Protein AF-A0A0C9S1F7-F1 (afdb_monomer_lite)

Structure (mmCIF, N/CA/C/O backbone):
data_AF-A0A0C9S1F7-F1
#
_entry.id   AF-A0A0C9S1F7-F1
#
loop_
_atom_site.group_PDB
_atom_site.id
_atom_site.type_symbol
_atom_site.label_atom_id
_atom_site.label_alt_id
_atom_site.label_comp_id
_atom_site.label_asym_id
_atom_site.label_entity_id
_atom_site.label_seq_id
_atom_site.pdbx_PDB_ins_code
_atom_site.Cartn_x
_atom_site.Cartn_y
_atom_site.Cartn_z
_atom_site.occupancy
_atom_site.B_iso_or_equiv
_atom_site.auth_seq_id
_atom_site.auth_comp_id
_atom_site.auth_asym_id
_atom_site.auth_atom_id
_atom_site.pdbx_PDB_model_num
ATOM 1 N N . MET A 1 1 ? -12.470 7.463 -0.341 1.00 70.81 1 MET A N 1
ATOM 2 C CA . MET A 1 1 ? -12.295 6.231 -1.136 1.00 70.81 1 MET A CA 1
ATOM 3 C C . MET A 1 1 ? -11.023 6.417 -1.918 1.00 70.81 1 MET A C 1
ATOM 5 O O . MET A 1 1 ? -10.967 7.345 -2.715 1.00 70.81 1 MET A O 1
ATOM 9 N N . VAL A 1 2 ? -10.039 5.584 -1.615 1.00 84.25 2 VAL A N 1
ATOM 10 C CA . VAL A 1 2 ? -8.688 5.652 -2.169 1.00 84.25 2 VAL A CA 1
ATOM 11 C C . VAL A 1 2 ? -8.744 5.124 -3.600 1.00 84.25 2 VAL A C 1
ATOM 13 O O . VAL A 1 2 ? -9.371 4.090 -3.847 1.00 84.25 2 VAL A O 1
ATOM 16 N N . LYS A 1 3 ? -8.161 5.846 -4.556 1.00 89.25 3 LYS A N 1
ATOM 17 C CA . LYS A 1 3 ? -8.174 5.457 -5.970 1.00 89.25 3 LYS A CA 1
ATOM 18 C C . LYS A 1 3 ? -6.809 4.952 -6.411 1.00 89.25 3 LYS A C 1
ATOM 20 O O . LYS A 1 3 ? -5.810 5.641 -6.236 1.00 89.25 3 LYS A O 1
ATOM 25 N N . GLU A 1 4 ? -6.800 3.796 -7.075 1.00 90.38 4 GLU A N 1
ATOM 26 C CA . GLU A 1 4 ? -5.595 3.187 -7.658 1.00 90.38 4 GLU A CA 1
ATOM 27 C C . GLU A 1 4 ? -4.836 4.185 -8.547 1.00 90.38 4 GLU A C 1
ATOM 29 O O . GLU A 1 4 ? -3.651 4.402 -8.345 1.00 90.38 4 GLU A O 1
ATOM 34 N N . GLU A 1 5 ? -5.538 4.876 -9.451 1.00 89.88 5 GLU A N 1
ATOM 35 C CA . GLU A 1 5 ? -4.945 5.856 -10.376 1.00 89.88 5 GLU A CA 1
ATOM 36 C C . GLU A 1 5 ? -4.234 7.024 -9.667 1.00 89.88 5 GLU A C 1
ATOM 38 O O . GLU A 1 5 ? -3.181 7.473 -10.118 1.00 89.88 5 GLU A O 1
ATOM 43 N N . ILE A 1 6 ? -4.794 7.500 -8.548 1.00 91.12 6 ILE A N 1
ATOM 44 C CA . ILE A 1 6 ? -4.236 8.612 -7.770 1.00 91.12 6 ILE A CA 1
ATOM 45 C C . ILE A 1 6 ? -3.026 8.106 -6.990 1.00 91.12 6 ILE A C 1
ATOM 47 O O . ILE A 1 6 ? -1.960 8.716 -7.027 1.00 91.12 6 ILE A O 1
ATOM 51 N N . LEU A 1 7 ? -3.162 6.947 -6.352 1.00 90.88 7 LEU A N 1
ATOM 52 C CA . LEU A 1 7 ? -2.094 6.319 -5.594 1.00 90.88 7 LEU A CA 1
ATOM 53 C C . LEU A 1 7 ? -0.864 6.031 -6.470 1.00 90.88 7 LEU A C 1
ATOM 55 O O . LEU A 1 7 ? 0.249 6.418 -6.117 1.00 90.88 7 LEU A O 1
ATOM 59 N N . THR A 1 8 ? -1.063 5.420 -7.644 1.00 91.75 8 THR A N 1
ATOM 60 C CA . THR A 1 8 ? 0.008 5.191 -8.624 1.00 91.75 8 THR A CA 1
ATOM 61 C C . THR A 1 8 ? 0.658 6.508 -9.034 1.00 91.75 8 THR A C 1
ATOM 63 O O . THR A 1 8 ? 1.883 6.590 -9.083 1.00 91.75 8 THR A O 1
ATOM 66 N N . HIS A 1 9 ? -0.140 7.554 -9.280 1.00 92.19 9 HIS A N 1
ATOM 67 C CA . HIS A 1 9 ? 0.386 8.868 -9.636 1.00 92.19 9 HIS A CA 1
ATOM 68 C C . HIS A 1 9 ? 1.329 9.421 -8.558 1.00 92.19 9 HIS A C 1
ATOM 70 O O . HIS A 1 9 ? 2.437 9.835 -8.897 1.00 92.19 9 HIS A O 1
ATOM 76 N N . HIS A 1 10 ? 0.944 9.370 -7.278 1.00 91.94 10 HIS A N 1
ATOM 77 C CA . HIS A 1 10 ? 1.795 9.828 -6.174 1.00 91.94 10 HIS A CA 1
ATOM 78 C C . HIS A 1 10 ? 3.122 9.062 -6.097 1.00 91.94 10 HIS A C 1
ATOM 80 O O . HIS A 1 10 ? 4.176 9.684 -5.977 1.00 91.94 10 HIS A O 1
ATOM 86 N N . PHE A 1 11 ? 3.099 7.733 -6.241 1.00 89.88 11 PHE A N 1
ATOM 87 C CA . PHE A 1 11 ? 4.327 6.933 -6.290 1.00 89.88 11 PHE A CA 1
ATOM 88 C C . PHE A 1 11 ? 5.227 7.321 -7.472 1.00 89.88 11 PHE A C 1
ATOM 90 O O . PHE A 1 11 ? 6.426 7.536 -7.293 1.00 89.88 11 PHE A O 1
ATOM 97 N N . THR A 1 12 ? 4.651 7.483 -8.667 1.00 89.19 12 THR A N 1
ATOM 98 C CA . THR A 1 12 ? 5.405 7.858 -9.872 1.00 89.19 12 THR A CA 1
ATOM 99 C C . THR A 1 12 ? 6.009 9.260 -9.775 1.00 89.19 12 THR A C 1
ATOM 101 O O . THR A 1 12 ? 7.120 9.467 -10.258 1.00 89.19 12 THR A O 1
ATOM 104 N N . GLN A 1 13 ? 5.335 10.222 -9.131 1.00 90.12 13 GLN A N 1
ATOM 105 C CA . GLN A 1 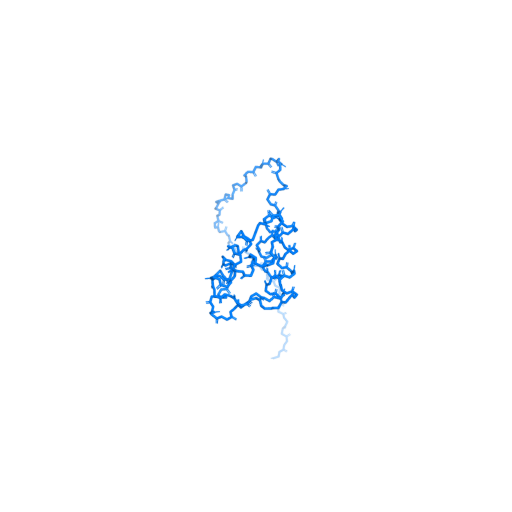13 ? 5.899 11.562 -8.892 1.00 90.12 13 GLN A CA 1
ATOM 106 C C . GLN A 1 13 ? 7.185 11.524 -8.054 1.00 90.12 13 GLN A C 1
ATOM 108 O O . GLN A 1 13 ? 8.034 12.401 -8.198 1.00 90.12 13 GLN A O 1
ATOM 113 N N . LEU A 1 14 ? 7.336 10.505 -7.209 1.00 86.94 14 LEU A N 1
ATOM 114 C CA . LEU A 1 14 ? 8.489 10.312 -6.331 1.00 86.94 14 LEU A CA 1
ATOM 115 C C . LEU A 1 14 ? 9.533 9.348 -6.917 1.00 86.94 14 LEU A C 1
ATOM 117 O O . LEU A 1 14 ? 10.523 9.050 -6.259 1.00 86.94 14 LEU A O 1
ATOM 121 N N . GLY A 1 15 ? 9.333 8.884 -8.155 1.00 86.81 15 GLY A N 1
ATOM 122 C CA . GLY A 1 15 ? 10.270 8.005 -8.857 1.00 86.81 15 GLY A CA 1
ATOM 123 C C . GLY A 1 15 ? 10.077 6.509 -8.597 1.00 86.81 15 GLY A C 1
ATOM 124 O O . GLY A 1 15 ? 10.930 5.727 -9.006 1.00 86.81 15 GLY A O 1
ATOM 125 N N . TYR A 1 16 ? 8.972 6.099 -7.964 1.00 86.12 16 TYR A N 1
ATOM 126 C CA . TYR A 1 16 ? 8.635 4.685 -7.767 1.00 86.12 16 TYR A CA 1
ATOM 127 C C . TYR A 1 16 ? 7.749 4.156 -8.902 1.00 86.12 16 TYR A C 1
ATOM 129 O O . TYR A 1 16 ? 6.745 4.777 -9.274 1.00 86.12 16 TYR A O 1
ATOM 137 N N . ALA A 1 17 ? 8.083 2.974 -9.415 1.00 85.38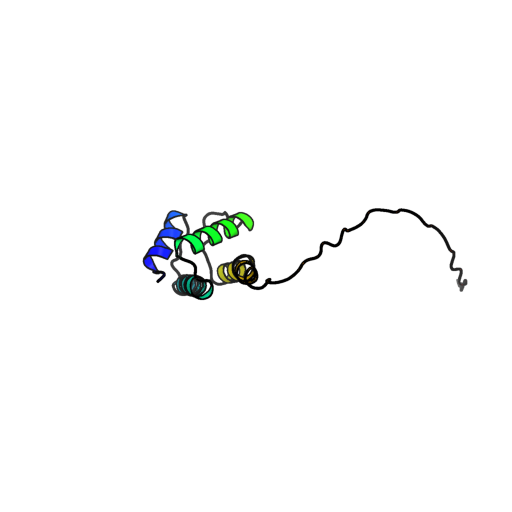 17 ALA A N 1
ATOM 138 C CA . ALA A 1 17 ? 7.314 2.263 -10.424 1.00 85.38 17 ALA A CA 1
ATOM 139 C C . ALA A 1 17 ? 6.453 1.177 -9.761 1.00 85.38 17 ALA A C 1
ATOM 141 O O . ALA A 1 17 ? 6.940 0.134 -9.336 1.00 85.38 17 ALA A O 1
ATOM 142 N N . VAL A 1 18 ? 5.142 1.414 -9.672 1.00 84.00 18 VAL A N 1
ATOM 143 C CA . VAL A 1 18 ? 4.188 0.444 -9.106 1.00 84.00 18 VAL A CA 1
ATOM 144 C C . VAL A 1 18 ? 3.307 -0.110 -10.217 1.00 84.00 18 VAL A C 1
ATOM 146 O O . VAL A 1 18 ? 2.162 0.302 -10.393 1.00 84.00 18 VAL A O 1
ATOM 149 N N . GLU A 1 19 ? 3.870 -1.022 -11.005 1.00 81.25 19 GLU A N 1
ATOM 150 C CA . GLU A 1 19 ? 3.174 -1.648 -12.140 1.00 81.25 19 GLU A CA 1
ATOM 151 C C . GLU A 1 19 ? 2.442 -2.936 -11.731 1.00 81.25 19 GLU A C 1
ATOM 153 O O . GLU A 1 19 ? 1.455 -3.343 -12.350 1.00 81.25 19 GLU A O 1
ATOM 158 N N . ASP A 1 20 ? 2.892 -3.574 -10.649 1.00 88.38 20 ASP A N 1
ATOM 159 C CA . ASP A 1 20 ? 2.299 -4.803 -10.144 1.00 88.38 20 ASP A CA 1
ATOM 160 C C . ASP A 1 20 ? 0.934 -4.553 -9.495 1.00 88.38 20 ASP A C 1
ATOM 162 O O . ASP A 1 20 ? 0.808 -4.064 -8.369 1.00 88.38 20 ASP A O 1
ATOM 166 N N . LYS A 1 21 ? -0.119 -5.023 -10.167 1.00 89.56 21 LYS A N 1
ATOM 167 C CA . LYS A 1 21 ? -1.486 -5.042 -9.630 1.00 89.56 21 LYS A CA 1
ATOM 168 C C . LYS A 1 21 ? -1.614 -5.615 -8.206 1.00 89.56 21 LYS A C 1
ATOM 170 O O . LYS A 1 21 ? -2.338 -5.017 -7.413 1.00 89.56 21 LYS A O 1
ATOM 175 N N . PRO A 1 22 ? -0.966 -6.738 -7.826 1.00 92.50 22 PRO A N 1
ATOM 176 C CA . PRO A 1 22 ? -1.073 -7.226 -6.450 1.00 92.50 22 PRO A CA 1
ATOM 177 C C . PRO A 1 22 ? -0.424 -6.281 -5.427 1.00 92.50 22 PRO A C 1
ATOM 179 O O . PRO A 1 22 ? -0.891 -6.216 -4.292 1.00 92.50 22 PRO A O 1
ATOM 182 N N . VAL A 1 23 ? 0.614 -5.534 -5.814 1.00 92.25 23 VAL A N 1
ATOM 183 C CA . VAL A 1 23 ? 1.249 -4.521 -4.958 1.00 92.25 23 VAL A CA 1
ATOM 184 C C . VAL A 1 23 ? 0.293 -3.348 -4.747 1.00 92.25 23 VAL A C 1
ATOM 186 O O . VAL A 1 23 ? 0.051 -2.968 -3.605 1.00 92.25 23 VAL A O 1
ATOM 189 N N . LEU A 1 24 ? -0.326 -2.845 -5.821 1.00 92.50 24 LEU A N 1
ATOM 190 C CA . LEU A 1 24 ? -1.344 -1.790 -5.740 1.00 92.50 24 LEU A CA 1
ATOM 191 C C . LEU A 1 24 ? -2.524 -2.191 -4.856 1.00 92.50 24 LEU A C 1
ATOM 193 O O . LEU A 1 24 ? -2.909 -1.432 -3.971 1.00 92.50 24 LEU A O 1
ATOM 197 N N . LEU A 1 25 ? -3.058 -3.401 -5.042 1.00 93.56 25 LEU A N 1
ATOM 198 C CA . LEU A 1 25 ? -4.137 -3.921 -4.201 1.00 93.56 25 LEU A CA 1
ATOM 199 C C . LEU A 1 25 ? -3.735 -3.956 -2.725 1.00 93.56 25 LEU A C 1
ATOM 201 O O . LEU A 1 25 ? -4.496 -3.491 -1.885 1.00 93.56 25 LEU A O 1
ATOM 205 N N . LYS A 1 26 ? -2.518 -4.418 -2.412 1.00 93.81 26 LYS A N 1
ATOM 206 C CA . LYS A 1 26 ? -2.018 -4.420 -1.034 1.00 93.81 26 LYS A CA 1
ATOM 207 C C . LYS A 1 26 ? -1.924 -3.003 -0.465 1.00 93.81 26 LYS A C 1
ATOM 209 O O . LYS A 1 26 ? -2.261 -2.813 0.698 1.00 93.81 26 LYS A O 1
ATOM 214 N N . CYS A 1 27 ? -1.504 -2.011 -1.248 1.00 93.81 27 CYS A N 1
ATOM 215 C CA . CYS A 1 27 ? -1.507 -0.619 -0.800 1.00 93.81 27 CYS A CA 1
ATOM 216 C C . CYS A 1 27 ? -2.928 -0.104 -0.519 1.00 93.81 27 CYS A C 1
ATOM 218 O O . CYS A 1 27 ? -3.143 0.529 0.510 1.00 93.81 27 CYS A O 1
ATOM 220 N N . LEU A 1 28 ? -3.903 -0.418 -1.380 1.00 93.19 28 LEU A N 1
ATOM 221 C CA . LEU A 1 28 ? -5.309 -0.056 -1.161 1.00 93.19 28 LEU A CA 1
ATOM 222 C C . LEU A 1 28 ? -5.883 -0.728 0.095 1.00 93.19 28 LEU A C 1
ATOM 224 O O . LEU A 1 28 ? -6.556 -0.063 0.880 1.00 93.19 28 LEU A O 1
ATOM 228 N N . ASP A 1 29 ? -5.573 -2.009 0.318 1.00 93.69 29 ASP A N 1
ATOM 229 C CA . ASP A 1 29 ? -5.935 -2.729 1.545 1.00 93.69 29 ASP A CA 1
ATOM 230 C C . ASP A 1 29 ? -5.340 -2.050 2.786 1.00 93.69 29 ASP A C 1
ATOM 232 O O . ASP A 1 29 ? -6.015 -1.923 3.804 1.00 93.69 29 ASP A O 1
ATOM 236 N N . LEU A 1 30 ? -4.083 -1.593 2.723 1.00 92.44 30 LEU A N 1
ATOM 237 C CA . LEU A 1 30 ? -3.457 -0.859 3.827 1.00 92.44 30 LEU A CA 1
ATOM 238 C C . LEU A 1 30 ? -4.134 0.496 4.061 1.00 92.44 30 LEU A C 1
ATOM 240 O O . LEU A 1 30 ? -4.365 0.862 5.214 1.00 92.44 30 LEU A O 1
ATOM 244 N N . CYS A 1 31 ? -4.489 1.221 3.000 1.00 92.62 31 CYS A N 1
ATOM 245 C CA . CYS A 1 31 ? -5.247 2.460 3.128 1.00 92.62 31 CYS A CA 1
ATOM 246 C C . CYS A 1 31 ? -6.605 2.234 3.806 1.00 92.62 31 CYS A C 1
ATOM 248 O O . CYS A 1 31 ? -6.960 2.987 4.710 1.00 92.62 31 CYS A O 1
ATOM 250 N N . ASP A 1 32 ? -7.347 1.193 3.424 1.00 91.25 32 ASP A N 1
ATOM 251 C CA . ASP A 1 32 ? -8.648 0.878 4.027 1.00 91.25 32 ASP A CA 1
ATOM 252 C C . ASP A 1 32 ? -8.498 0.424 5.489 1.00 91.25 32 ASP A C 1
ATOM 254 O O . ASP A 1 32 ? -9.131 0.973 6.391 1.00 91.25 32 ASP A O 1
ATOM 258 N N . LEU A 1 33 ? -7.571 -0.505 5.750 1.00 91.56 33 LEU A N 1
ATOM 259 C CA . LEU A 1 33 ? -7.361 -1.104 7.070 1.00 91.56 33 LEU A CA 1
ATOM 260 C C . LEU A 1 33 ? -6.894 -0.091 8.124 1.00 91.56 33 LEU A C 1
ATOM 262 O O . LEU A 1 33 ? -7.257 -0.208 9.296 1.00 91.56 33 LEU A O 1
ATOM 266 N N . TYR A 1 34 ? -6.082 0.886 7.720 1.00 90.56 34 TYR A N 1
ATOM 267 C CA . TYR A 1 34 ? -5.528 1.909 8.611 1.00 90.56 34 TYR A CA 1
ATOM 268 C C . TYR A 1 34 ? -6.187 3.284 8.441 1.00 90.56 34 TYR A C 1
ATOM 270 O O . TYR A 1 34 ? -5.747 4.243 9.076 1.00 90.56 34 TYR A O 1
ATOM 278 N N . ASN A 1 35 ? -7.248 3.376 7.630 1.00 89.62 35 ASN A N 1
ATOM 279 C CA . ASN A 1 35 ? -7.961 4.612 7.305 1.00 89.62 35 ASN A CA 1
ATOM 280 C C . ASN A 1 35 ? -7.002 5.744 6.877 1.00 89.62 35 ASN A C 1
ATOM 282 O O . ASN A 1 35 ? -7.029 6.849 7.427 1.00 89.62 35 ASN A O 1
ATOM 286 N N . LEU A 1 36 ? -6.129 5.433 5.919 1.00 90.50 36 LEU A N 1
ATOM 287 C CA . LEU A 1 36 ? -5.179 6.362 5.308 1.00 90.50 36 LEU A CA 1
ATOM 288 C C . LEU A 1 36 ? -5.684 6.786 3.931 1.00 90.50 36 LEU A C 1
ATOM 290 O O . LEU A 1 36 ? -6.277 5.992 3.200 1.00 90.50 36 LEU A O 1
ATOM 294 N N . ASP A 1 37 ? -5.417 8.030 3.566 1.00 92.31 37 ASP A N 1
ATOM 295 C CA . ASP A 1 37 ? -5.541 8.505 2.192 1.00 92.31 37 ASP A CA 1
ATOM 296 C C . ASP A 1 37 ? -4.297 8.151 1.354 1.00 92.31 37 ASP A C 1
ATOM 298 O O . ASP A 1 37 ? -3.286 7.661 1.869 1.00 92.31 37 ASP A O 1
ATOM 302 N N . GLU A 1 38 ? -4.404 8.369 0.042 1.00 91.88 38 GLU A N 1
ATOM 303 C CA . GLU A 1 38 ? -3.349 8.112 -0.937 1.00 91.88 38 GLU A CA 1
ATOM 304 C C . GLU A 1 38 ? -2.032 8.81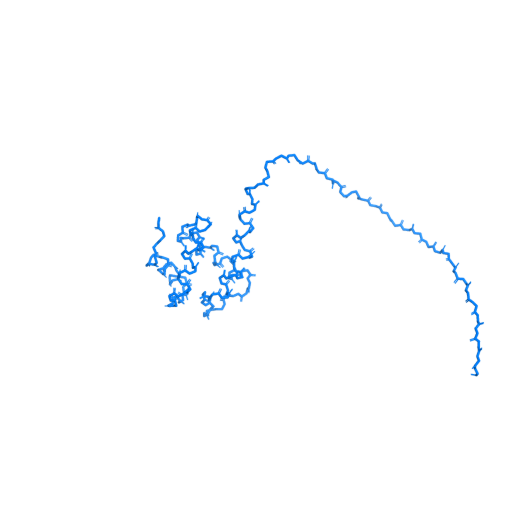8 -0.588 1.00 91.88 38 GLU A C 1
ATOM 306 O O . GLU A 1 38 ? -0.966 8.210 -0.669 1.00 91.88 38 GLU A O 1
ATOM 311 N N . GLU A 1 39 ? -2.110 10.095 -0.211 1.00 91.62 39 GLU A N 1
ATOM 312 C CA . GLU A 1 39 ? -0.949 10.946 0.048 1.00 91.62 39 GLU A CA 1
ATOM 313 C C . GLU A 1 39 ? -0.257 10.517 1.344 1.00 91.62 39 GLU A C 1
ATOM 315 O O . GLU A 1 39 ? 0.948 10.265 1.342 1.00 91.62 39 GLU A O 1
ATOM 320 N N . THR A 1 40 ? -1.030 10.316 2.415 1.00 92.38 40 THR A N 1
ATOM 321 C CA . THR A 1 40 ? -0.520 9.852 3.710 1.00 92.38 40 THR A CA 1
ATOM 322 C C . THR A 1 40 ? 0.166 8.489 3.599 1.00 92.38 40 THR A C 1
ATOM 324 O O . THR A 1 40 ? 1.225 8.292 4.193 1.00 92.38 40 THR A O 1
ATOM 327 N N . LEU A 1 41 ? -0.394 7.528 2.848 1.00 92.88 41 LEU A N 1
ATOM 328 C CA . LEU A 1 41 ? 0.261 6.224 2.673 1.00 92.88 41 LEU A CA 1
ATOM 329 C C . LEU A 1 41 ? 1.636 6.384 2.012 1.00 92.88 41 LEU A C 1
ATOM 331 O O . LEU A 1 41 ? 2.609 5.769 2.452 1.00 92.88 41 LEU A O 1
ATOM 335 N N . VAL A 1 42 ? 1.704 7.188 0.951 1.00 92.19 42 VAL A N 1
ATOM 336 C CA . VAL A 1 42 ? 2.932 7.402 0.182 1.00 92.19 42 VAL A CA 1
ATOM 337 C C . VAL A 1 42 ? 3.971 8.156 1.011 1.00 92.19 42 VAL A C 1
ATOM 339 O O . VAL A 1 42 ? 5.138 7.775 0.995 1.00 92.19 42 VAL A O 1
ATOM 342 N N . GLU A 1 43 ? 3.565 9.162 1.786 1.00 91.25 43 GLU A N 1
ATOM 343 C CA . GLU A 1 43 ? 4.452 9.888 2.702 1.00 91.25 43 GLU A CA 1
ATOM 344 C C . GLU A 1 43 ? 5.076 8.949 3.746 1.00 91.25 43 GLU A C 1
ATOM 346 O O . GLU A 1 43 ? 6.300 8.908 3.901 1.00 91.25 43 GLU A O 1
ATOM 351 N N . GLU A 1 44 ? 4.255 8.131 4.411 1.00 91.62 44 GLU A N 1
ATOM 352 C CA . GLU A 1 44 ? 4.729 7.169 5.413 1.00 91.62 44 GLU A CA 1
ATOM 353 C C . GLU A 1 44 ? 5.640 6.106 4.773 1.00 91.62 44 GLU A C 1
ATOM 355 O O . GLU A 1 44 ? 6.639 5.692 5.370 1.00 91.62 44 GLU A O 1
ATOM 360 N N . TRP A 1 45 ? 5.324 5.673 3.547 1.00 90.94 45 TRP A N 1
ATOM 361 C CA . TRP A 1 45 ? 6.166 4.762 2.775 1.00 90.94 45 TRP A CA 1
ATOM 362 C C . TRP A 1 45 ? 7.535 5.373 2.473 1.00 90.94 45 TRP A C 1
ATOM 364 O O . TRP A 1 45 ? 8.550 4.715 2.693 1.00 90.94 45 TRP A O 1
ATOM 374 N N . VAL A 1 46 ? 7.584 6.622 2.005 1.00 88.88 46 VAL A N 1
ATOM 375 C CA . VAL A 1 46 ? 8.851 7.312 1.726 1.00 88.88 46 VAL A CA 1
ATOM 376 C C . VAL A 1 46 ? 9.660 7.479 3.007 1.00 88.88 46 VAL A C 1
ATOM 378 O O . VAL A 1 46 ? 10.847 7.161 3.016 1.00 88.88 46 VAL A O 1
ATOM 381 N N . GLY A 1 47 ? 9.029 7.877 4.114 1.00 88.62 47 GLY A N 1
ATOM 382 C CA . GLY A 1 47 ? 9.702 7.963 5.412 1.00 88.62 47 GLY A CA 1
ATOM 383 C C . GLY A 1 47 ? 10.307 6.625 5.856 1.00 88.62 47 GLY A C 1
ATOM 384 O O . GLY A 1 47 ? 11.435 6.580 6.357 1.00 88.62 47 GLY A O 1
ATOM 385 N N . TYR A 1 48 ? 9.594 5.521 5.621 1.00 89.19 48 TYR A N 1
ATOM 386 C CA . TYR A 1 48 ? 10.097 4.169 5.861 1.00 89.19 48 TYR A CA 1
ATOM 387 C C . TYR A 1 48 ? 11.255 3.795 4.930 1.00 89.19 48 TYR A C 1
ATOM 389 O O . TYR A 1 48 ? 12.276 3.301 5.407 1.00 89.19 48 TYR A O 1
ATOM 397 N N . ALA A 1 49 ? 11.118 4.043 3.627 1.00 86.81 49 ALA A N 1
ATOM 398 C CA . ALA A 1 49 ? 12.129 3.722 2.624 1.00 86.81 49 ALA A CA 1
ATOM 399 C C . ALA A 1 49 ? 13.449 4.455 2.904 1.00 86.81 49 ALA A C 1
ATOM 401 O O . ALA A 1 49 ? 14.510 3.835 2.865 1.00 86.81 49 ALA A O 1
ATOM 402 N N . VAL A 1 50 ? 13.365 5.733 3.286 1.00 84.31 50 VAL A N 1
ATOM 403 C CA . VAL A 1 50 ? 14.514 6.546 3.708 1.00 84.31 50 VAL A CA 1
ATOM 404 C C . VAL A 1 50 ? 15.168 5.974 4.965 1.00 84.31 50 VAL A C 1
ATOM 406 O O . VAL A 1 50 ? 16.381 5.806 5.029 1.00 84.31 50 VAL A O 1
ATOM 409 N N . SER A 1 51 ? 14.365 5.606 5.963 1.00 83.94 51 SER A N 1
ATOM 410 C CA . SER A 1 51 ? 14.875 5.109 7.248 1.00 83.94 51 SER A CA 1
ATOM 411 C C . SER A 1 51 ? 15.538 3.729 7.170 1.00 83.94 51 SER A C 1
ATOM 413 O O . SER A 1 51 ? 16.322 3.384 8.051 1.00 83.94 51 SER A O 1
ATOM 415 N N . ASN A 1 52 ? 15.204 2.931 6.154 1.00 76.25 52 ASN A N 1
ATOM 416 C CA . ASN A 1 52 ? 15.684 1.558 5.986 1.00 76.25 52 ASN A CA 1
ATOM 417 C C . ASN A 1 52 ? 16.750 1.412 4.882 1.00 76.25 52 ASN A C 1
ATOM 419 O O . ASN A 1 52 ? 16.932 0.306 4.369 1.00 76.25 52 ASN A O 1
ATOM 423 N N . ASP A 1 53 ? 17.433 2.501 4.504 1.00 66.81 53 ASP A N 1
ATOM 424 C CA . ASP A 1 53 ? 18.437 2.532 3.423 1.00 66.81 53 ASP A CA 1
ATOM 425 C C . ASP A 1 53 ? 17.893 2.012 2.069 1.00 66.81 53 ASP A C 1
ATOM 427 O O . ASP A 1 53 ? 18.638 1.606 1.176 1.00 66.81 53 ASP A O 1
ATOM 431 N N . HIS A 1 54 ? 16.571 2.056 1.885 1.00 64.69 54 HIS A N 1
ATOM 432 C CA . HIS A 1 54 ? 15.868 1.702 0.650 1.00 64.69 54 HIS A CA 1
ATOM 433 C C . HIS A 1 54 ? 15.811 2.912 -0.317 1.00 64.69 54 HIS A C 1
ATOM 435 O O . HIS A 1 54 ? 14.982 2.954 -1.221 1.00 64.69 54 HIS A O 1
ATOM 441 N N . GLU A 1 55 ? 16.683 3.915 -0.127 1.00 55.44 55 GLU A N 1
ATOM 442 C CA . GLU A 1 55 ? 16.781 5.152 -0.931 1.00 55.44 55 GLU A CA 1
ATOM 443 C C . GLU A 1 55 ? 17.403 4.954 -2.317 1.00 55.44 55 GLU A C 1
ATOM 445 O O . GLU A 1 55 ? 17.562 5.910 -3.076 1.00 55.44 55 GLU A O 1
ATOM 450 N N . THR A 1 56 ? 17.791 3.735 -2.686 1.00 50.94 56 THR A N 1
ATOM 451 C CA . THR A 1 56 ? 18.348 3.518 -4.021 1.00 50.94 56 THR A CA 1
ATOM 452 C C . THR A 1 56 ? 17.224 3.496 -5.046 1.00 50.94 56 THR A C 1
ATOM 454 O O . THR A 1 56 ? 16.322 2.661 -4.972 1.00 50.94 56 THR A O 1
ATOM 457 N N . GLU A 1 57 ? 17.301 4.426 -5.998 1.00 49.75 57 GLU A N 1
ATOM 458 C CA . GLU A 1 57 ? 16.541 4.451 -7.248 1.00 49.75 57 GLU A CA 1
ATOM 459 C C . GLU A 1 57 ? 16.334 3.008 -7.759 1.00 49.75 57 GLU A C 1
ATOM 461 O O . GLU A 1 57 ? 17.304 2.294 -8.022 1.00 49.75 57 GLU A O 1
ATOM 466 N N . GLY A 1 58 ? 15.078 2.545 -7.812 1.00 56.00 58 GLY A N 1
ATOM 467 C CA . GLY A 1 58 ? 14.723 1.143 -8.102 1.00 56.00 58 GLY A CA 1
ATOM 468 C C . GLY A 1 58 ? 14.243 0.314 -6.902 1.00 56.00 58 GLY A C 1
ATOM 469 O O . GLY A 1 58 ? 14.020 -0.889 -7.022 1.00 56.00 58 GLY A O 1
ATOM 470 N N . SER A 1 59 ? 14.061 0.937 -5.741 1.00 70.69 59 SER A N 1
ATOM 471 C CA . SER A 1 59 ? 13.444 0.328 -4.561 1.00 70.69 59 SER A CA 1
ATOM 472 C C . SER A 1 59 ? 11.914 0.404 -4.601 1.00 70.69 59 SER A C 1
ATOM 474 O O . SER A 1 59 ? 11.268 0.936 -3.694 1.00 70.69 59 SER A O 1
ATOM 476 N N . ASP A 1 60 ? 11.332 -0.119 -5.675 1.00 85.00 60 ASP A N 1
ATOM 477 C CA . ASP A 1 60 ? 9.888 -0.140 -5.877 1.00 85.00 60 ASP A CA 1
ATOM 478 C C . ASP A 1 60 ? 9.176 -0.897 -4.740 1.00 85.00 60 ASP A C 1
ATOM 480 O O . ASP A 1 60 ? 9.716 -1.866 -4.180 1.00 85.00 60 ASP A O 1
ATOM 484 N N . PRO A 1 61 ? 7.959 -0.477 -4.347 1.00 87.38 61 PRO A N 1
ATOM 485 C CA . PRO A 1 61 ? 7.183 -1.229 -3.380 1.00 87.38 61 PRO A CA 1
ATOM 486 C C . PRO A 1 61 ? 6.923 -2.637 -3.918 1.00 87.38 61 PRO A C 1
ATOM 488 O O . PRO A 1 61 ? 6.470 -2.848 -5.038 1.00 87.38 61 PRO A O 1
ATOM 491 N N . THR A 1 62 ? 7.193 -3.628 -3.078 1.00 89.94 62 THR A N 1
ATOM 492 C CA . THR A 1 62 ? 6.912 -5.037 -3.344 1.00 89.94 62 THR A CA 1
ATOM 493 C C . THR A 1 62 ? 5.980 -5.549 -2.259 1.00 89.94 62 THR A C 1
ATOM 495 O O . THR A 1 62 ? 5.913 -4.989 -1.166 1.00 89.94 62 THR A O 1
ATOM 498 N N . LEU A 1 63 ? 5.302 -6.671 -2.494 1.00 91.19 63 LEU A N 1
ATOM 499 C CA . LEU A 1 63 ? 4.457 -7.291 -1.464 1.00 91.19 63 LEU A CA 1
ATOM 500 C C . LEU A 1 63 ? 5.214 -7.552 -0.154 1.00 91.19 63 LEU A C 1
ATOM 502 O O . LEU A 1 63 ? 4.659 -7.390 0.936 1.00 91.19 63 LEU A O 1
ATOM 506 N N . LYS A 1 64 ? 6.486 -7.949 -0.259 1.00 89.94 64 LYS A N 1
ATOM 507 C CA . LYS A 1 64 ? 7.334 -8.204 0.903 1.00 89.94 64 LYS A CA 1
ATOM 508 C C . LYS A 1 64 ? 7.630 -6.902 1.648 1.00 89.94 64 LYS A C 1
ATOM 510 O O . LYS A 1 64 ? 7.332 -6.821 2.836 1.00 89.94 64 LYS A O 1
ATOM 515 N N . SER A 1 65 ? 8.133 -5.884 0.952 1.00 89.12 65 SER A N 1
ATOM 516 C CA . SER A 1 65 ? 8.500 -4.614 1.583 1.00 89.12 65 SER A CA 1
ATOM 517 C C . SER A 1 65 ? 7.284 -3.859 2.130 1.00 89.12 65 SER A C 1
ATOM 519 O O . SER A 1 65 ? 7.376 -3.284 3.209 1.00 89.12 65 SER A O 1
ATOM 521 N N . LEU A 1 66 ? 6.113 -3.960 1.491 1.00 92.25 66 LEU A N 1
ATOM 522 C CA . LEU A 1 66 ? 4.842 -3.456 2.030 1.00 92.25 66 LEU A CA 1
ATOM 523 C C . LEU A 1 66 ? 4.408 -4.184 3.308 1.00 92.25 66 LEU A C 1
ATOM 525 O O . LEU A 1 66 ? 3.861 -3.570 4.220 1.00 92.25 66 LEU A O 1
ATOM 529 N N . THR A 1 67 ? 4.666 -5.489 3.403 1.00 92.06 67 THR A N 1
ATOM 530 C CA . THR A 1 67 ? 4.404 -6.251 4.633 1.00 92.06 67 THR A CA 1
ATOM 531 C C . THR A 1 67 ? 5.359 -5.827 5.750 1.00 92.06 67 THR A C 1
ATOM 533 O O . THR A 1 67 ? 4.960 -5.717 6.909 1.00 92.06 67 THR A O 1
ATOM 536 N N . GLU A 1 68 ? 6.625 -5.571 5.430 1.00 91.12 68 GLU A N 1
ATOM 537 C CA . GLU A 1 68 ? 7.607 -5.066 6.396 1.00 91.12 68 GLU A CA 1
ATOM 538 C C . GLU A 1 68 ? 7.240 -3.651 6.867 1.00 91.12 68 GLU A C 1
ATOM 540 O O . GLU A 1 68 ? 7.192 -3.409 8.074 1.00 91.12 68 GLU A O 1
ATOM 545 N N . PHE A 1 69 ? 6.853 -2.771 5.942 1.00 91.69 69 PHE A N 1
ATOM 546 C CA . PHE A 1 69 ? 6.320 -1.434 6.210 1.00 91.69 69 PHE A CA 1
ATOM 547 C C . PHE A 1 69 ? 5.093 -1.462 7.134 1.00 91.69 69 PHE A C 1
ATOM 549 O O . PHE A 1 69 ? 5.065 -0.760 8.147 1.00 91.69 69 PHE A O 1
ATOM 556 N N . GLU A 1 70 ? 4.112 -2.329 6.857 1.00 93.50 70 GLU A N 1
ATOM 557 C CA . GLU A 1 70 ? 2.923 -2.508 7.701 1.00 93.50 70 GLU A CA 1
ATOM 558 C C . GLU A 1 70 ? 3.314 -2.824 9.156 1.00 93.50 70 GLU A C 1
ATOM 560 O O . GLU A 1 70 ? 2.800 -2.221 10.100 1.00 93.50 70 GLU A O 1
ATOM 565 N N . ASN A 1 71 ? 4.254 -3.752 9.354 1.00 91.06 71 ASN A N 1
ATOM 566 C CA . ASN A 1 71 ? 4.702 -4.148 10.689 1.00 91.06 71 ASN A CA 1
ATOM 567 C C . ASN A 1 71 ? 5.565 -3.080 11.376 1.00 91.06 71 ASN A C 1
ATOM 569 O O . ASN A 1 71 ? 5.476 -2.907 12.594 1.00 91.06 71 ASN A O 1
ATOM 573 N N . ALA A 1 72 ? 6.410 -2.386 10.616 1.00 88.94 72 ALA A N 1
ATOM 574 C CA . ALA A 1 72 ? 7.367 -1.427 11.147 1.00 88.94 72 ALA A CA 1
ATOM 575 C C . ALA A 1 72 ? 6.730 -0.075 11.496 1.00 88.94 72 ALA A C 1
ATOM 577 O O . ALA A 1 72 ? 7.145 0.534 12.489 1.00 88.94 72 ALA A O 1
ATOM 578 N N . VAL A 1 73 ? 5.739 0.364 10.713 1.00 90.12 73 VAL A N 1
ATOM 579 C CA . VAL A 1 73 ? 5.133 1.703 10.783 1.00 90.12 73 VAL A CA 1
ATOM 580 C C . VAL A 1 73 ? 3.655 1.618 11.166 1.00 90.12 73 VAL A C 1
ATOM 582 O O . VAL A 1 73 ? 3.269 2.036 12.261 1.00 90.12 73 VAL A O 1
ATOM 585 N N . LEU A 1 74 ? 2.822 1.006 10.318 1.00 89.38 74 LEU A N 1
ATOM 586 C CA . LEU A 1 74 ? 1.360 1.103 10.430 1.00 89.38 74 LEU A CA 1
ATOM 587 C C . LEU A 1 74 ? 0.797 0.430 11.692 1.00 89.38 74 LEU A C 1
ATOM 589 O O . LEU A 1 74 ? -0.059 0.991 12.379 1.00 89.38 74 LEU A O 1
ATOM 593 N N . LYS A 1 75 ? 1.321 -0.739 12.079 1.00 87.44 75 LYS A N 1
ATOM 594 C CA . LYS A 1 75 ? 0.901 -1.429 13.315 1.00 87.44 75 LYS A CA 1
ATOM 595 C C . LYS A 1 75 ? 1.217 -0.652 14.588 1.00 87.44 75 LYS A C 1
ATOM 597 O O . LYS A 1 75 ? 0.467 -0.761 15.556 1.00 87.44 75 LYS A O 1
ATOM 602 N N . LYS A 1 76 ? 2.285 0.150 14.596 1.00 80.19 76 LYS A N 1
ATOM 603 C CA . LYS A 1 76 ? 2.610 1.017 15.739 1.00 80.19 76 LYS A CA 1
ATOM 604 C C . LYS A 1 76 ? 1.641 2.198 15.827 1.00 80.19 76 LYS A C 1
ATOM 606 O O . LYS A 1 76 ? 1.262 2.589 16.925 1.00 80.19 76 LYS A O 1
ATOM 611 N N . ARG A 1 77 ? 1.166 2.693 14.680 1.00 68.81 77 ARG A N 1
ATOM 612 C CA . ARG A 1 77 ? 0.134 3.739 14.570 1.00 68.81 77 ARG A CA 1
ATOM 613 C C . ARG A 1 77 ? -1.233 3.275 15.081 1.00 68.81 77 ARG A C 1
ATOM 615 O O . ARG A 1 77 ? -1.946 4.033 15.721 1.00 68.81 77 ARG A O 1
ATOM 622 N N . GLY A 1 78 ? -1.592 2.013 14.843 1.00 58.06 78 GLY A N 1
ATOM 623 C CA . GLY A 1 78 ? -2.827 1.423 15.376 1.00 58.06 78 GLY A CA 1
ATOM 624 C C . GLY A 1 78 ? -2.809 1.179 16.894 1.00 58.06 78 GLY A C 1
ATOM 625 O O . GLY A 1 78 ? -3.866 1.030 17.503 1.00 58.06 78 GLY A O 1
ATOM 626 N N . GLN A 1 79 ? -1.628 1.147 17.525 1.00 52.81 79 GLN A N 1
ATOM 627 C CA . GLN A 1 79 ? -1.486 0.942 18.973 1.00 52.81 79 GLN A CA 1
ATOM 628 C C . GLN A 1 79 ? -1.631 2.222 19.804 1.00 52.81 79 GLN A C 1
ATOM 630 O O . GLN A 1 79 ? -1.855 2.127 21.009 1.00 52.81 79 GLN A O 1
ATOM 635 N N . THR A 1 80 ? -1.571 3.411 19.204 1.00 48.34 80 THR A N 1
ATOM 636 C CA . THR A 1 80 ? -1.746 4.676 19.939 1.00 48.34 80 THR A CA 1
ATOM 637 C C . THR A 1 80 ? -3.206 5.014 20.264 1.00 48.34 80 THR A C 1
ATOM 639 O O . THR A 1 80 ? -3.456 6.037 20.893 1.00 48.34 80 THR A O 1
ATOM 642 N N . ILE A 1 81 ? -4.170 4.145 19.932 1.00 51.12 81 ILE A N 1
ATOM 643 C CA . ILE A 1 81 ? -5.589 4.304 20.299 1.00 51.12 81 ILE A CA 1
ATOM 644 C C . ILE A 1 81 ? -6.057 3.129 21.170 1.00 51.12 81 ILE A C 1
ATOM 646 O O . ILE A 1 81 ? -7.051 2.490 20.857 1.00 51.12 81 ILE A O 1
ATOM 650 N N . LYS A 1 82 ? -5.323 2.809 22.244 1.00 51.72 82 LYS A N 1
ATOM 651 C CA . LYS A 1 82 ? -5.848 2.204 23.488 1.00 51.72 82 LYS A CA 1
ATOM 652 C C . LYS A 1 82 ? -4.882 2.478 24.643 1.00 51.72 82 LYS A C 1
ATOM 654 O O . LYS A 1 82 ? -4.197 1.563 25.083 1.00 51.72 82 LYS A O 1
ATOM 659 N N . ILE A 1 83 ? -4.811 3.714 25.131 1.00 46.88 83 ILE A N 1
ATOM 660 C CA . ILE A 1 83 ? -4.366 3.957 26.512 1.00 46.88 83 ILE A CA 1
ATOM 661 C C . ILE A 1 83 ? -5.109 5.180 27.053 1.00 46.88 83 ILE A C 1
ATOM 663 O O . ILE A 1 83 ? -4.550 6.256 27.248 1.00 46.88 83 ILE A O 1
ATOM 667 N N . ASP A 1 84 ? -6.410 5.015 27.258 1.00 59.16 84 ASP A N 1
ATOM 668 C CA . ASP A 1 84 ? -7.016 5.665 28.406 1.00 59.16 84 ASP A CA 1
ATOM 669 C C . ASP A 1 84 ? -6.487 4.946 29.660 1.00 59.16 84 ASP A C 1
ATOM 671 O O . ASP A 1 84 ? -6.517 3.715 29.729 1.00 59.16 84 ASP A O 1
ATOM 675 N N . ASP A 1 85 ? -6.044 5.757 30.619 1.00 54.66 85 ASP A N 1
ATOM 676 C CA . ASP A 1 85 ? -5.896 5.484 32.054 1.00 54.66 85 ASP A CA 1
ATOM 677 C C . ASP A 1 85 ? -4.486 5.213 32.636 1.00 54.66 85 ASP A C 1
ATOM 679 O O . ASP A 1 85 ? -3.880 4.156 32.486 1.00 54.66 85 ASP A O 1
ATOM 683 N N . GLU A 1 86 ? -4.040 6.243 33.367 1.00 48.22 86 GLU A N 1
ATOM 684 C CA . GLU A 1 86 ? -3.148 6.2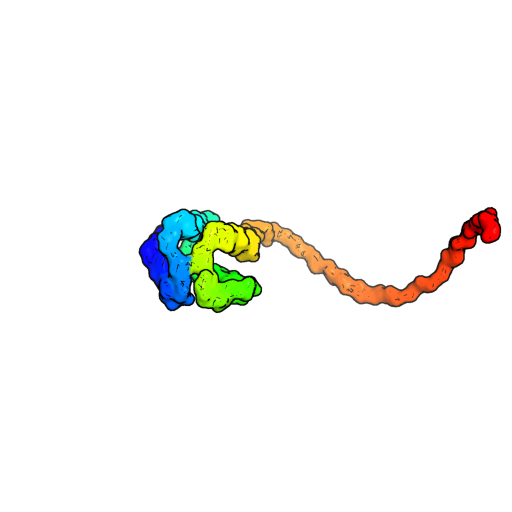51 34.534 1.00 48.22 86 GLU A CA 1
ATOM 685 C C . GLU A 1 86 ? -1.673 5.811 34.376 1.00 48.22 86 GLU A C 1
ATOM 687 O O . GLU A 1 86 ? -1.304 4.639 34.352 1.00 48.22 86 GLU A O 1
ATOM 692 N N . GLY A 1 87 ? -0.770 6.802 34.388 1.00 46.72 87 GLY A N 1
ATOM 693 C CA . GLY A 1 87 ? 0.622 6.569 34.789 1.00 46.72 87 GLY A CA 1
ATOM 694 C C . GLY A 1 87 ? 0.714 6.173 36.273 1.00 46.72 87 GLY A C 1
ATOM 695 O O . GLY A 1 87 ? -0.164 6.509 37.057 1.00 46.72 87 GLY A O 1
ATOM 696 N N . PRO A 1 88 ? 1.858 5.643 36.728 1.00 50.50 88 PRO A N 1
ATOM 697 C CA . PRO A 1 88 ? 2.857 6.622 37.124 1.00 50.50 88 PRO A CA 1
ATOM 698 C C . PRO A 1 88 ? 4.277 6.312 36.654 1.00 50.50 88 PRO A C 1
ATOM 700 O O . PRO A 1 88 ? 4.699 5.182 36.425 1.00 50.50 88 PRO A O 1
ATOM 703 N N . LYS A 1 89 ? 5.022 7.413 36.561 1.00 54.22 89 LYS A N 1
ATOM 704 C CA . LYS A 1 89 ? 6.477 7.501 36.481 1.00 54.22 89 LYS A CA 1
ATOM 705 C C . LYS A 1 89 ? 7.123 6.608 37.548 1.00 54.22 89 LYS A C 1
ATOM 707 O O . LYS A 1 89 ? 6.914 6.850 38.733 1.00 54.22 89 LYS A O 1
ATOM 712 N N . SER A 1 90 ? 7.998 5.689 37.147 1.00 54.16 90 SER A N 1
ATOM 713 C CA . SER A 1 90 ? 9.044 5.169 38.036 1.00 54.16 90 SER A CA 1
ATOM 714 C C . SER A 1 90 ? 10.414 5.602 37.529 1.00 54.16 90 SER A C 1
ATOM 716 O O . SER A 1 90 ? 11.024 4.995 36.656 1.00 54.16 90 SER A O 1
ATOM 718 N N . GLU A 1 91 ? 10.824 6.738 38.085 1.00 49.06 91 GLU A N 1
ATOM 719 C CA . GLU A 1 91 ? 12.177 7.103 38.499 1.00 49.06 91 GLU A CA 1
ATOM 720 C C . GLU A 1 91 ? 13.147 5.906 38.587 1.00 49.06 91 GLU A C 1
ATOM 722 O O . GLU A 1 91 ? 13.128 5.141 39.548 1.00 49.06 91 GLU A O 1
ATOM 727 N N . MET A 1 92 ? 14.029 5.750 37.592 1.00 47.16 92 MET A N 1
ATOM 728 C CA . MET A 1 92 ? 15.198 4.875 37.723 1.00 47.16 92 MET A CA 1
ATOM 729 C C . MET A 1 92 ? 16.272 5.644 38.500 1.00 47.16 92 MET A C 1
ATOM 731 O O . MET A 1 92 ? 17.101 6.361 37.934 1.00 47.16 92 MET A O 1
ATOM 735 N N . GLY A 1 93 ? 16.196 5.534 39.826 1.00 45.41 93 GLY A N 1
ATOM 736 C CA . GLY A 1 93 ? 17.196 6.030 40.760 1.00 45.41 93 GLY A CA 1
ATOM 737 C C . GLY A 1 93 ? 18.574 5.411 40.505 1.00 45.41 93 GLY A C 1
ATOM 738 O O . GLY A 1 93 ? 18.776 4.208 40.604 1.00 45.41 93 GLY A O 1
ATOM 739 N N . MET A 1 94 ? 19.509 6.269 40.116 1.00 45.34 94 MET A N 1
ATOM 740 C CA . MET A 1 94 ? 20.813 6.487 40.746 1.00 45.34 94 MET A CA 1
ATOM 741 C C . MET A 1 94 ? 21.409 5.397 41.685 1.00 45.34 94 MET A C 1
ATOM 743 O O . MET A 1 94 ? 20.827 5.057 42.707 1.00 45.34 94 MET A O 1
ATOM 747 N N . LEU A 1 95 ? 22.696 5.091 41.424 1.00 49.03 95 LEU A N 1
ATOM 748 C CA . LEU A 1 95 ? 23.787 4.751 42.372 1.00 49.03 95 LEU A CA 1
ATOM 749 C C . LEU A 1 95 ? 23.846 3.317 42.945 1.00 49.03 95 LEU A C 1
ATOM 751 O O . LEU A 1 95 ? 23.036 2.923 43.770 1.00 49.03 95 LEU A O 1
ATOM 755 N N . ALA A 1 96 ? 24.939 2.594 42.674 1.00 42.28 96 ALA A N 1
ATOM 756 C CA . ALA A 1 96 ? 26.129 2.582 43.541 1.00 42.28 96 ALA A CA 1
ATOM 757 C C . ALA A 1 96 ? 27.070 1.411 43.200 1.00 42.28 96 ALA A C 1
ATOM 759 O O . ALA A 1 96 ? 26.657 0.289 42.921 1.00 42.28 96 ALA A O 1
ATOM 760 N N . ALA A 1 97 ? 28.365 1.710 43.247 1.00 48.03 97 ALA A N 1
ATOM 761 C CA . ALA A 1 97 ? 29.467 0.771 43.136 1.00 48.03 97 ALA A CA 1
ATOM 762 C C . ALA A 1 97 ? 29.621 -0.134 44.379 1.00 48.03 97 ALA A C 1
ATOM 764 O O . ALA A 1 97 ? 29.104 0.169 45.451 1.00 48.03 97 ALA A O 1
ATOM 765 N N . SER A 1 98 ? 30.487 -1.143 44.224 1.00 44.22 98 SER A N 1
ATOM 766 C CA . SER A 1 98 ? 31.234 -1.874 45.265 1.00 44.22 98 SER A CA 1
ATOM 767 C C . SER A 1 98 ? 30.544 -3.011 46.026 1.00 44.22 98 SER A C 1
ATOM 769 O O . SER A 1 98 ? 29.775 -2.784 46.950 1.00 44.22 98 SER A O 1
ATOM 771 N N . ALA A 1 99 ? 31.037 -4.233 45.785 1.00 56.03 99 ALA A N 1
ATOM 772 C CA . ALA A 1 99 ? 31.673 -5.048 46.832 1.00 56.03 99 ALA A CA 1
ATOM 773 C C . ALA A 1 99 ? 32.527 -6.192 46.225 1.00 56.03 99 ALA A C 1
ATOM 775 O O . ALA A 1 99 ? 32.076 -6.847 45.285 1.00 56.03 99 ALA A O 1
ATOM 776 N N . PRO A 1 100 ? 33.736 -6.472 46.757 1.00 58.44 100 PRO A N 1
ATOM 777 C CA . PRO A 1 100 ? 34.539 -7.643 46.407 1.00 58.44 100 PRO A CA 1
ATOM 778 C C . PRO A 1 100 ? 34.404 -8.801 47.421 1.00 58.44 100 PRO A C 1
ATOM 780 O O . PRO A 1 100 ? 34.008 -8.613 48.567 1.00 58.44 100 PRO A O 1
ATOM 783 N N . SER A 1 101 ? 34.879 -9.976 46.988 1.00 46.78 101 SER A N 1
ATOM 784 C CA . SER A 1 101 ? 35.364 -11.123 47.780 1.00 46.78 101 SER A CA 1
ATOM 785 C C . SER A 1 101 ? 34.397 -11.915 48.671 1.00 46.78 101 SER A C 1
ATOM 787 O O . SER A 1 101 ? 34.101 -11.531 49.799 1.00 46.78 101 SER A O 1
ATOM 789 N N . LYS A 1 102 ? 34.174 -13.183 48.286 1.00 55.75 102 LYS A N 1
ATOM 790 C CA . LYS A 1 102 ? 34.477 -14.316 49.180 1.00 55.75 102 LYS A CA 1
ATOM 791 C C . LYS A 1 102 ? 34.709 -15.627 48.416 1.00 55.75 102 LYS A C 1
ATOM 793 O O . LYS A 1 102 ? 33.797 -16.231 47.871 1.00 55.75 102 LYS A O 1
ATOM 798 N N . MET A 1 103 ? 35.983 -16.012 48.417 1.00 54.66 103 MET A N 1
ATOM 799 C CA . MET A 1 103 ? 36.559 -17.359 48.355 1.00 54.66 103 MET A CA 1
ATOM 800 C C . MET A 1 103 ? 35.556 -18.518 48.484 1.00 54.66 103 MET A C 1
ATOM 802 O O . MET A 1 103 ? 34.975 -18.717 49.551 1.00 54.66 103 MET A O 1
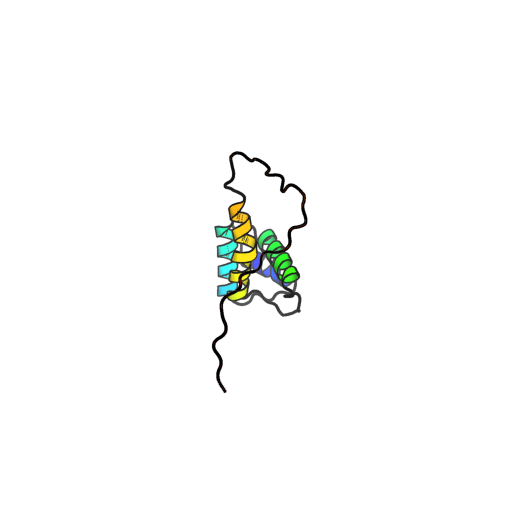ATOM 806 N N . PHE A 1 104 ? 35.468 -19.353 47.448 1.00 52.16 104 PHE A N 1
ATOM 807 C CA . PHE A 1 104 ? 34.954 -20.716 47.564 1.00 52.16 104 PHE A CA 1
ATOM 808 C C . PHE A 1 104 ? 36.057 -21.681 47.117 1.00 52.16 104 PHE A C 1
ATOM 810 O O . PHE A 1 104 ? 36.389 -21.795 45.941 1.00 52.16 104 PHE A O 1
ATOM 817 N N . VAL A 1 105 ? 36.688 -22.298 48.112 1.00 54.41 105 VAL A N 1
ATOM 818 C CA . VAL A 1 105 ? 37.721 -23.330 48.005 1.00 54.41 105 VAL A CA 1
ATOM 819 C C . VAL A 1 105 ? 37.050 -24.697 47.975 1.00 54.41 105 VAL A C 1
ATOM 821 O O . VAL A 1 105 ? 36.439 -25.068 48.968 1.00 54.41 105 VAL A O 1
ATOM 824 N N . TYR A 1 106 ? 37.207 -25.466 46.894 1.00 52.81 106 TYR A N 1
ATOM 825 C CA . TYR A 1 106 ? 36.939 -26.912 46.886 1.00 52.81 106 TYR A CA 1
ATOM 826 C C . TYR A 1 106 ? 38.000 -27.666 46.062 1.00 52.81 106 TYR A C 1
ATOM 828 O O . TYR A 1 106 ? 38.685 -27.058 45.239 1.00 52.81 106 TYR A O 1
ATOM 836 N N . PRO A 1 107 ? 38.234 -28.954 46.374 1.00 51.66 107 PRO A N 1
ATOM 837 C CA . PRO A 1 107 ? 39.580 -29.473 46.584 1.00 51.66 107 PRO A CA 1
ATOM 838 C C . PRO A 1 107 ? 40.227 -30.133 45.361 1.00 51.66 107 PRO A C 1
ATOM 840 O O . PRO A 1 107 ? 39.567 -30.635 44.454 1.00 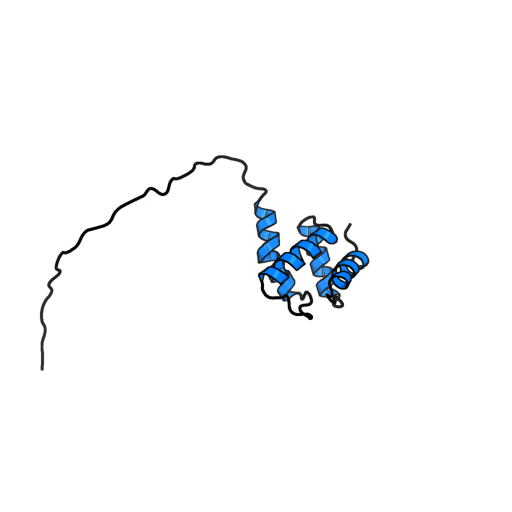51.66 107 PRO A O 1
ATOM 843 N N . LEU A 1 108 ? 41.560 -30.187 45.431 1.00 51.88 108 LEU A N 1
ATOM 844 C CA . LEU A 1 108 ? 42.477 -30.937 44.576 1.00 51.88 108 LEU A CA 1
ATOM 845 C C . LEU A 1 108 ? 42.051 -32.395 44.343 1.00 51.88 108 LEU A C 1
ATOM 847 O O . LEU A 1 108 ? 41.867 -33.166 45.288 1.00 51.88 108 LEU A O 1
ATOM 851 N N . LYS A 1 109 ? 42.092 -32.813 43.074 1.00 47.66 109 LYS A N 1
ATOM 852 C CA . LYS A 1 109 ? 42.338 -34.206 42.690 1.00 47.66 109 LYS A CA 1
ATOM 853 C C . LYS A 1 109 ? 43.279 -34.254 41.475 1.00 47.66 109 LYS A C 1
ATOM 855 O O . LYS A 1 109 ? 42.852 -34.131 40.336 1.00 47.66 109 LYS A O 1
ATOM 860 N N . ASN A 1 110 ? 44.574 -34.407 41.761 1.00 44.69 110 ASN A N 1
ATOM 861 C CA . ASN A 1 110 ? 45.607 -34.938 40.850 1.00 44.69 110 ASN A CA 1
ATOM 862 C C . ASN A 1 110 ? 45.199 -36.383 40.435 1.00 44.69 110 ASN A C 1
ATOM 864 O O . ASN A 1 110 ? 44.476 -36.988 41.240 1.00 44.69 110 ASN A O 1
ATOM 868 N N . PRO A 1 111 ? 45.637 -37.011 39.310 1.00 59.94 111 PRO A N 1
ATOM 869 C CA . PRO A 1 111 ? 47.060 -37.123 38.936 1.00 59.94 111 PRO A CA 1
ATOM 870 C C . PRO A 1 111 ? 47.434 -37.298 37.443 1.00 59.94 111 PRO A C 1
ATOM 872 O O . PRO A 1 111 ? 46.771 -38.017 36.700 1.00 59.94 111 PRO A O 1
ATOM 875 N N . ARG A 1 112 ? 48.600 -36.777 37.043 1.00 45.16 112 ARG A N 1
ATOM 876 C CA . ARG A 1 112 ? 49.830 -37.547 36.744 1.00 45.16 112 ARG A CA 1
ATOM 877 C C . ARG A 1 112 ? 50.946 -36.632 36.259 1.00 45.16 112 ARG A C 1
ATOM 879 O O . ARG A 1 112 ? 50.659 -35.758 35.420 1.00 45.16 112 ARG A O 1
#

Radius of gyration: 26.23 Å; chains: 1; bounding box: 62×49×61 Å

Organism: NCBI:txid64838

Foldseek 3Di:
DEDLVVLQVLCVVVQAHDPDPVQSVLLVVLCVVLVHYSNRSSVLLVVVCVVVVVPDRPSHRDPVVSVVSCVPPRVVVVVVPPDDDDDDDDDPDDDDDDDDDDDDDDDDDDDD

Sequence (112 aa):
MVKEEILTHHFTQLGYAVEDKPVLLKCLDLCDLYNLDEETLVEEWVGYAVSNDHETEGSDPTLKSLTEFENAVLKKRGQTIKIDDEGPKSEMGMLAASAPSKMFVYPLKNPR

Secondary structure (DSSP, 8-state):
---HHHHHHHHHHTT-----HHHHHHHHHHHHHHT--HHHHHHHHHHHHHHTT--STT----HHHHHHHIIIIIHHHHGGG---S---------------------------

pLDDT: mean 75.28, std 18.62, range [42.28, 93.81]

InterPro domains:
  IPR013627 DNA polymerase alpha, subunit B, N-terminal [PF08418] (7-76)
  IPR043034 DNA polymerase alpha, subunit B, N-terminal domain superfamily [G3DSA:1.10.8.530] (1-80)